Protein AF-A0A7K1AJP0-F1 (afdb_monomer_lite)

Radius of gyration: 15.64 Å; chains: 1; bounding box: 39×35×37 Å

Structure (mmCIF, N/CA/C/O backbone):
data_AF-A0A7K1AJP0-F1
#
_entry.id   AF-A0A7K1AJP0-F1
#
loop_
_atom_site.group_PDB
_atom_site.id
_atom_site.type_symbol
_atom_site.label_atom_id
_atom_site.label_alt_id
_atom_site.label_comp_id
_atom_site.label_asym_id
_atom_site.label_entity_id
_atom_site.label_seq_id
_atom_s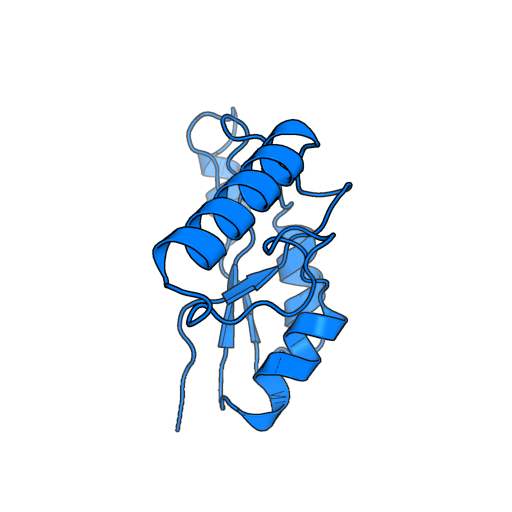ite.pdbx_PDB_ins_code
_atom_site.Cartn_x
_atom_site.Cartn_y
_atom_site.Cartn_z
_atom_site.occupancy
_atom_site.B_iso_or_equiv
_atom_site.auth_seq_id
_atom_site.auth_comp_id
_atom_site.auth_asym_id
_atom_site.auth_atom_id
_atom_site.pdbx_PDB_model_num
ATOM 1 N N . MET A 1 1 ? -9.744 -22.525 0.096 1.00 88.38 1 MET A N 1
ATOM 2 C CA . MET A 1 1 ? -9.924 -21.120 0.483 1.00 88.38 1 MET A CA 1
ATOM 3 C C . MET A 1 1 ? -8.548 -20.481 0.581 1.00 88.38 1 MET A C 1
ATOM 5 O O . MET A 1 1 ? -7.742 -20.979 1.360 1.00 88.38 1 MET A O 1
ATOM 9 N N . ILE A 1 2 ? -8.260 -19.472 -0.237 1.00 96.88 2 ILE A N 1
ATOM 10 C CA . ILE A 1 2 ? -7.015 -18.697 -0.270 1.00 96.88 2 ILE A CA 1
ATOM 11 C C . ILE A 1 2 ? -7.298 -17.319 0.328 1.00 96.88 2 ILE A C 1
ATOM 13 O O . ILE A 1 2 ? -8.236 -16.641 -0.091 1.00 96.88 2 ILE A O 1
ATOM 17 N N . VAL A 1 3 ? -6.480 -16.912 1.297 1.00 97.81 3 VAL A N 1
ATOM 18 C CA . VAL A 1 3 ? -6.524 -15.575 1.895 1.00 97.81 3 VAL A CA 1
ATOM 19 C C . VAL A 1 3 ? -5.195 -14.895 1.614 1.00 97.81 3 VAL A C 1
ATOM 21 O O . VAL A 1 3 ? -4.156 -15.375 2.066 1.00 97.81 3 VAL A O 1
ATOM 24 N N . ASP A 1 4 ? -5.237 -13.796 0.872 1.00 97.88 4 ASP A N 1
ATOM 25 C CA . ASP A 1 4 ? -4.093 -12.906 0.739 1.00 97.88 4 ASP A CA 1
ATOM 26 C C . ASP A 1 4 ? -4.050 -11.984 1.958 1.00 97.88 4 ASP A C 1
ATOM 28 O O . ASP A 1 4 ? -4.960 -11.190 2.199 1.00 97.88 4 ASP A O 1
ATOM 32 N N . VAL A 1 5 ? -3.008 -12.138 2.766 1.00 97.50 5 VAL A N 1
ATOM 33 C CA . VAL A 1 5 ? -2.860 -11.418 4.031 1.00 97.50 5 VAL A CA 1
ATOM 34 C C . VAL A 1 5 ? -2.099 -10.102 3.885 1.00 97.50 5 VAL A C 1
ATOM 36 O O . VAL A 1 5 ? -1.903 -9.427 4.895 1.00 97.50 5 VAL A O 1
ATOM 39 N N . HIS A 1 6 ? -1.634 -9.731 2.684 1.00 96.56 6 HIS A N 1
ATOM 40 C CA . HIS A 1 6 ? -0.827 -8.524 2.526 1.00 96.56 6 HIS A CA 1
ATOM 41 C C . HIS A 1 6 ? -0.834 -7.934 1.111 1.00 96.56 6 HIS A C 1
ATOM 43 O O . HIS A 1 6 ? -0.090 -8.366 0.232 1.00 96.56 6 HIS A O 1
ATOM 49 N N . SER A 1 7 ? -1.576 -6.843 0.940 1.00 96.94 7 SER A N 1
ATOM 50 C CA . SER A 1 7 ? -1.591 -6.038 -0.283 1.00 96.94 7 SER A CA 1
ATOM 51 C C . SER A 1 7 ? -1.675 -4.545 0.051 1.00 96.94 7 SER A C 1
ATOM 53 O O . SER A 1 7 ? -2.129 -4.181 1.133 1.00 96.94 7 SER A O 1
ATOM 55 N N . HIS A 1 8 ? -1.227 -3.670 -0.851 1.00 96.94 8 HIS A N 1
ATOM 56 C CA . HIS A 1 8 ? -1.226 -2.218 -0.628 1.00 96.94 8 HIS A CA 1
ATOM 57 C C . HIS A 1 8 ? -1.965 -1.486 -1.736 1.00 96.94 8 HIS A C 1
ATOM 59 O O . HIS A 1 8 ? -1.849 -1.847 -2.907 1.00 96.94 8 HIS A O 1
ATOM 65 N N . VAL A 1 9 ? -2.655 -0.412 -1.361 1.00 98.00 9 VAL A N 1
ATOM 66 C CA . VAL A 1 9 ? -3.227 0.571 -2.283 1.00 98.00 9 VAL A CA 1
ATOM 67 C C . VAL A 1 9 ? -2.636 1.940 -1.959 1.00 98.00 9 VAL A C 1
ATOM 69 O O . VAL A 1 9 ? -2.851 2.488 -0.880 1.00 98.00 9 VAL A O 1
ATOM 72 N N . MET A 1 10 ? -1.869 2.475 -2.905 1.00 97.56 10 MET A N 1
ATOM 73 C CA . MET A 1 10 ? -1.280 3.816 -2.889 1.00 97.56 10 MET A CA 1
ATOM 74 C C . MET A 1 10 ? -0.850 4.179 -4.311 1.00 97.56 10 MET A C 1
ATOM 76 O O . MET A 1 10 ? -0.489 3.291 -5.083 1.00 97.56 10 MET A O 1
ATOM 80 N N . TRP A 1 11 ? -0.886 5.463 -4.658 1.00 97.12 11 TRP A N 1
ATOM 81 C CA . TRP A 1 11 ? -0.526 5.940 -5.992 1.00 97.12 11 TRP A CA 1
ATOM 82 C C . TRP A 1 11 ? 0.095 7.332 -5.936 1.00 97.12 11 TRP A C 1
ATOM 84 O O . TRP A 1 11 ? -0.141 8.101 -4.996 1.00 97.12 11 TRP A O 1
ATOM 94 N N . TYR A 1 12 ? 0.902 7.637 -6.945 1.00 96.50 12 TYR A N 1
ATOM 95 C CA . TYR A 1 12 ? 1.469 8.966 -7.146 1.00 96.50 12 TYR A CA 1
ATOM 96 C C . TYR A 1 12 ? 0.484 9.833 -7.956 1.00 96.50 12 TYR A C 1
ATOM 98 O O . TYR A 1 12 ? -0.171 9.321 -8.865 1.00 96.50 12 TYR A O 1
ATOM 106 N N . PRO A 1 13 ? 0.357 11.144 -7.680 1.00 96.31 13 PRO A N 1
ATOM 107 C CA . PRO A 1 13 ? 1.067 11.924 -6.659 1.00 96.31 13 PRO A CA 1
ATOM 108 C C . PRO A 1 13 ? 0.355 12.000 -5.301 1.00 96.31 13 PRO A C 1
ATOM 110 O O . PRO A 1 13 ? 0.882 12.609 -4.374 1.00 96.31 13 PRO A O 1
ATOM 113 N N . ASP A 1 14 ? -0.838 11.422 -5.171 1.00 97.81 14 ASP A N 1
ATOM 114 C CA . ASP A 1 14 ? -1.718 11.716 -4.034 1.00 97.81 14 ASP A CA 1
ATOM 115 C C . ASP A 1 14 ? -1.221 11.118 -2.710 1.00 97.81 14 ASP A C 1
ATOM 117 O O . ASP A 1 14 ? -1.370 11.734 -1.656 1.00 97.81 14 ASP A O 1
ATOM 121 N N . HIS A 1 15 ? -0.627 9.923 -2.754 1.00 98.12 15 HIS A N 1
ATOM 122 C CA . HIS A 1 15 ? -0.213 9.177 -1.559 1.00 98.12 15 HIS A CA 1
ATOM 123 C C . HIS A 1 15 ? 1.292 8.974 -1.447 1.00 98.12 15 HIS A C 1
ATOM 125 O O . HIS A 1 15 ? 1.782 8.533 -0.407 1.00 98.12 15 HIS A O 1
ATOM 131 N N . VAL A 1 16 ? 2.019 9.255 -2.523 1.00 98.00 16 VAL A N 1
ATOM 132 C CA . VAL A 1 16 ? 3.445 8.984 -2.655 1.00 98.00 16 VAL A CA 1
ATOM 133 C C . VAL A 1 16 ? 4.137 10.273 -3.072 1.00 98.00 16 VAL A C 1
ATOM 135 O O . VAL A 1 16 ? 3.782 10.874 -4.082 1.00 98.00 16 VAL A O 1
ATOM 138 N N . ALA A 1 17 ? 5.130 10.699 -2.297 1.00 98.00 17 ALA A N 1
ATOM 139 C CA . ALA A 1 17 ? 5.945 11.864 -2.609 1.00 98.00 17 ALA A CA 1
ATOM 140 C C . ALA A 1 17 ? 6.868 11.604 -3.810 1.00 98.00 17 ALA A C 1
ATOM 142 O O . ALA A 1 17 ? 7.289 10.472 -4.058 1.00 98.00 17 ALA A O 1
ATOM 143 N N . GLU A 1 18 ? 7.233 12.676 -4.516 1.00 97.56 18 GLU A N 1
ATOM 144 C CA . GLU A 1 18 ? 8.112 12.625 -5.691 1.00 97.56 18 GLU A CA 1
ATOM 145 C C . GLU A 1 18 ? 9.454 11.943 -5.395 1.00 97.56 18 GLU A C 1
ATOM 147 O O . GLU A 1 18 ? 9.854 11.052 -6.142 1.00 97.56 18 GLU A O 1
ATOM 152 N N . ASP A 1 19 ? 10.096 12.275 -4.272 1.00 97.69 19 ASP A N 1
ATOM 153 C CA . ASP A 1 19 ? 11.377 11.670 -3.888 1.00 97.69 19 ASP A CA 1
ATOM 154 C C . ASP A 1 19 ? 11.251 10.152 -3.680 1.00 97.69 19 ASP A C 1
ATOM 156 O O . ASP A 1 19 ? 12.054 9.383 -4.208 1.00 97.69 19 ASP A O 1
ATOM 160 N N . PHE A 1 20 ? 10.196 9.689 -2.996 1.00 97.25 20 PHE A N 1
ATOM 161 C CA . PHE A 1 20 ? 9.958 8.254 -2.799 1.00 97.25 20 PHE A CA 1
ATOM 162 C C . PHE A 1 20 ? 9.688 7.540 -4.129 1.00 97.25 20 PHE A C 1
ATOM 164 O O . PHE A 1 20 ? 10.222 6.458 -4.378 1.00 97.25 20 PHE A O 1
ATOM 171 N N . ALA A 1 21 ? 8.878 8.142 -5.004 1.00 97.06 21 ALA A N 1
ATOM 172 C CA . ALA A 1 21 ? 8.597 7.618 -6.338 1.00 97.06 21 ALA A CA 1
ATOM 173 C C . ALA A 1 21 ? 9.880 7.498 -7.184 1.00 97.06 21 ALA A C 1
ATOM 175 O O . ALA A 1 21 ? 10.122 6.457 -7.806 1.00 97.06 21 ALA A O 1
ATOM 176 N N . ALA A 1 22 ? 10.730 8.527 -7.167 1.00 96.94 22 ALA A N 1
ATOM 177 C CA . ALA A 1 22 ? 12.000 8.551 -7.886 1.00 96.94 22 ALA A CA 1
ATOM 178 C C . ALA A 1 22 ? 12.985 7.498 -7.351 1.00 96.94 22 ALA A C 1
ATOM 180 O O . ALA A 1 22 ? 13.568 6.736 -8.129 1.00 96.94 22 ALA A O 1
ATOM 181 N N . GLU A 1 23 ? 13.133 7.390 -6.029 1.00 97.00 23 GLU A N 1
ATOM 182 C CA . GLU A 1 23 ? 13.986 6.383 -5.390 1.00 97.00 23 GLU A CA 1
ATOM 183 C C . GLU A 1 23 ? 13.486 4.957 -5.651 1.00 97.00 23 GLU A C 1
ATOM 185 O O . GLU A 1 23 ? 14.278 4.057 -5.953 1.00 97.00 23 GLU A O 1
ATOM 190 N N . ALA A 1 24 ? 12.171 4.736 -5.607 1.00 95.94 24 ALA A N 1
ATOM 191 C CA . ALA A 1 24 ? 11.568 3.448 -5.923 1.00 95.94 24 ALA A CA 1
ATOM 192 C C . ALA A 1 24 ? 11.814 3.034 -7.380 1.00 95.94 24 ALA A C 1
ATOM 194 O O . ALA A 1 24 ? 12.124 1.869 -7.654 1.00 95.94 24 ALA A O 1
ATOM 195 N N . LEU A 1 25 ? 11.713 3.979 -8.319 1.00 96.94 25 LEU A N 1
ATOM 196 C CA . LEU A 1 25 ? 12.051 3.753 -9.721 1.00 96.94 25 LEU A CA 1
ATOM 197 C C . LEU A 1 25 ? 13.535 3.392 -9.880 1.00 96.94 25 LEU A C 1
ATOM 199 O O . LEU A 1 25 ? 13.852 2.383 -10.515 1.00 96.94 25 LEU A O 1
ATOM 203 N N . ALA A 1 26 ? 14.438 4.155 -9.260 1.00 96.56 26 ALA A N 1
ATOM 204 C CA . ALA A 1 26 ? 15.874 3.886 -9.303 1.00 96.56 26 ALA A CA 1
ATOM 205 C C . ALA A 1 26 ? 16.215 2.497 -8.729 1.00 96.56 26 ALA A C 1
ATOM 207 O O . ALA A 1 26 ? 16.911 1.707 -9.369 1.00 96.56 26 ALA A O 1
ATOM 208 N N . SER A 1 27 ? 15.655 2.154 -7.566 1.00 95.62 27 SER A N 1
ATOM 209 C CA . SER A 1 27 ? 15.825 0.848 -6.916 1.00 95.62 27 SER A CA 1
ATOM 210 C C . SER A 1 27 ? 15.358 -0.309 -7.805 1.00 95.62 27 SER A C 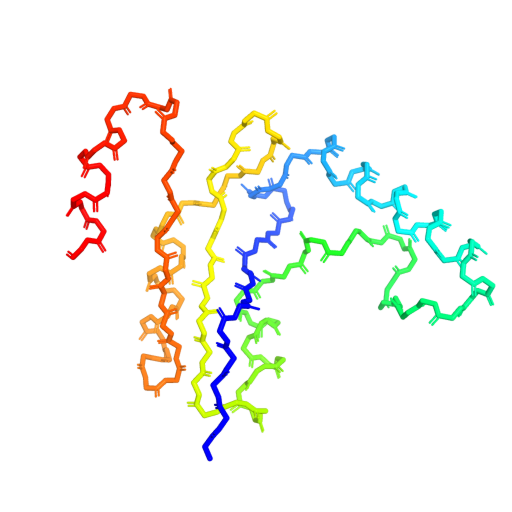1
ATOM 212 O O . SER A 1 27 ? 16.057 -1.313 -7.968 1.00 95.62 27 SER A O 1
ATOM 214 N N . LYS A 1 28 ? 14.201 -0.154 -8.458 1.00 95.06 28 LYS A N 1
ATOM 215 C CA . LYS A 1 28 ? 13.660 -1.136 -9.406 1.00 95.06 28 LYS A CA 1
ATOM 216 C C . LYS A 1 28 ? 14.604 -1.371 -10.591 1.00 95.06 28 LYS A C 1
ATOM 218 O O . LYS A 1 28 ? 14.818 -2.525 -10.966 1.00 95.06 28 LYS A O 1
ATOM 223 N N . LEU A 1 29 ? 15.180 -0.311 -11.161 1.00 95.19 29 LEU A N 1
ATOM 224 C CA . LEU A 1 29 ? 16.125 -0.410 -12.280 1.00 95.19 29 LEU A CA 1
ATOM 225 C C . LEU A 1 29 ? 17.422 -1.122 -11.866 1.00 95.19 29 LEU A C 1
ATOM 227 O O . LEU A 1 29 ? 17.860 -2.038 -12.562 1.00 95.19 29 LEU A O 1
ATOM 231 N N . VAL A 1 30 ? 17.967 -0.796 -10.689 1.00 96.12 30 VAL A N 1
ATOM 232 C CA . VAL A 1 30 ? 19.130 -1.500 -10.118 1.00 96.12 30 VAL A CA 1
ATOM 233 C C . VAL A 1 30 ? 18.823 -2.982 -9.901 1.00 96.12 30 VAL A C 1
ATOM 235 O O . VAL A 1 30 ? 19.616 -3.846 -10.275 1.00 96.12 30 VAL A O 1
ATOM 238 N N . LYS A 1 31 ? 17.651 -3.311 -9.342 1.00 95.19 31 LYS A N 1
ATOM 239 C CA . LYS A 1 31 ? 17.223 -4.704 -9.1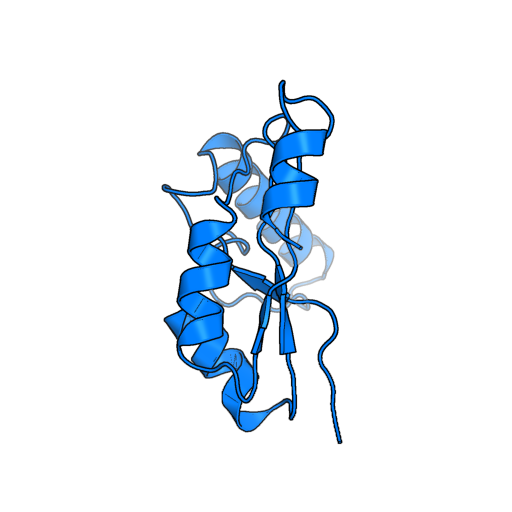49 1.00 95.19 31 LYS A CA 1
ATOM 240 C C . LYS A 1 31 ? 17.143 -5.459 -10.476 1.00 95.19 31 LYS A C 1
ATOM 242 O O . LYS A 1 31 ? 17.549 -6.621 -10.540 1.00 95.19 31 LYS A O 1
ATOM 247 N N . LEU A 1 32 ? 16.622 -4.827 -11.527 1.00 94.31 32 LEU A N 1
ATOM 248 C CA . LEU A 1 32 ? 16.527 -5.440 -12.849 1.00 94.31 32 LEU A CA 1
ATOM 249 C C . LEU A 1 32 ? 17.917 -5.785 -13.397 1.00 94.31 32 LEU A C 1
ATOM 251 O O . LEU A 1 32 ? 18.141 -6.935 -13.783 1.00 94.31 32 LEU A O 1
ATOM 255 N N . GLU A 1 33 ? 18.852 -4.836 -13.346 1.00 95.12 33 GLU A N 1
ATOM 256 C CA . GLU A 1 33 ? 20.245 -5.031 -13.757 1.00 95.12 33 GLU A CA 1
ATOM 257 C C . GLU A 1 33 ? 20.917 -6.159 -12.958 1.00 95.12 33 GLU A C 1
ATOM 259 O O . GLU A 1 33 ? 21.384 -7.143 -13.534 1.00 95.12 33 GLU A O 1
ATOM 264 N N . GLN A 1 34 ? 20.887 -6.078 -11.624 1.00 96.69 34 GLN A N 1
ATOM 265 C CA . GLN A 1 34 ? 21.544 -7.046 -10.738 1.00 96.69 34 GLN A CA 1
ATOM 266 C C . GLN A 1 34 ? 20.946 -8.453 -10.828 1.00 96.69 34 GLN A C 1
ATOM 268 O O . GLN A 1 34 ? 21.635 -9.446 -10.600 1.00 96.69 34 GLN A O 1
ATOM 273 N N . SER A 1 35 ? 19.665 -8.561 -11.184 1.00 95.69 35 SER A N 1
ATOM 274 C CA . SER A 1 35 ? 19.010 -9.853 -11.402 1.00 95.69 35 SER A CA 1
ATOM 275 C C . SER A 1 35 ? 19.379 -10.515 -12.737 1.00 95.69 35 SER A C 1
ATOM 277 O O . SER A 1 35 ? 18.934 -11.637 -12.995 1.00 95.69 35 SER A O 1
ATOM 279 N N . GLY A 1 36 ? 20.142 -9.839 -13.605 1.00 93.69 36 GLY A N 1
ATOM 280 C CA . GLY A 1 36 ? 20.379 -10.277 -14.980 1.00 93.69 36 GLY A CA 1
ATOM 281 C C . GLY A 1 36 ? 19.089 -10.313 -15.803 1.00 93.69 36 GLY A C 1
ATOM 282 O O . GLY A 1 36 ? 18.891 -11.238 -16.587 1.00 93.69 36 GLY A O 1
ATOM 283 N N . GLY A 1 37 ? 18.173 -9.367 -15.556 1.00 88.00 37 GLY A N 1
ATOM 284 C CA . GLY A 1 37 ? 16.877 -9.279 -16.235 1.00 88.00 37 GLY A CA 1
ATOM 285 C C . GLY A 1 37 ? 15.810 -10.270 -15.751 1.00 88.00 37 GLY A C 1
ATOM 286 O O . GLY A 1 37 ? 14.775 -10.406 -16.394 1.00 88.00 37 GLY A O 1
ATOM 287 N N . LYS A 1 38 ? 16.035 -10.980 -14.638 1.00 90.88 38 LYS A N 1
ATOM 288 C CA . LYS A 1 38 ? 15.073 -11.963 -14.098 1.00 90.88 38 LYS A CA 1
ATOM 289 C C . LYS A 1 38 ? 13.969 -11.342 -13.242 1.00 90.88 38 LYS A C 1
ATOM 291 O O . LYS A 1 38 ? 12.966 -12.001 -12.981 1.00 90.88 38 LYS A O 1
ATOM 296 N N . ALA A 1 39 ? 14.159 -10.120 -12.749 1.00 91.44 39 ALA A N 1
ATOM 297 C CA . ALA A 1 39 ? 13.128 -9.424 -11.992 1.00 91.44 39 ALA A CA 1
ATOM 298 C C . ALA A 1 39 ? 11.951 -9.056 -12.910 1.00 91.44 39 ALA A C 1
ATOM 300 O O . ALA A 1 39 ? 12.145 -8.451 -13.960 1.00 91.44 39 ALA A O 1
ATOM 301 N N . HIS A 1 40 ? 10.729 -9.397 -12.496 1.00 87.81 40 HIS A N 1
ATOM 302 C CA . HIS A 1 40 ? 9.525 -8.984 -13.211 1.00 87.81 40 HIS A CA 1
ATOM 303 C C . HIS A 1 40 ? 9.260 -7.489 -13.004 1.00 87.81 40 HIS A C 1
ATOM 305 O O . HIS A 1 40 ? 9.317 -6.992 -11.876 1.00 87.81 40 HIS A O 1
ATOM 311 N N . VAL A 1 41 ? 8.924 -6.793 -14.087 1.00 87.69 41 VAL A N 1
ATOM 312 C CA . VAL A 1 41 ? 8.570 -5.377 -14.082 1.00 87.69 41 VAL A CA 1
ATOM 313 C C . VAL A 1 41 ? 7.498 -5.113 -15.137 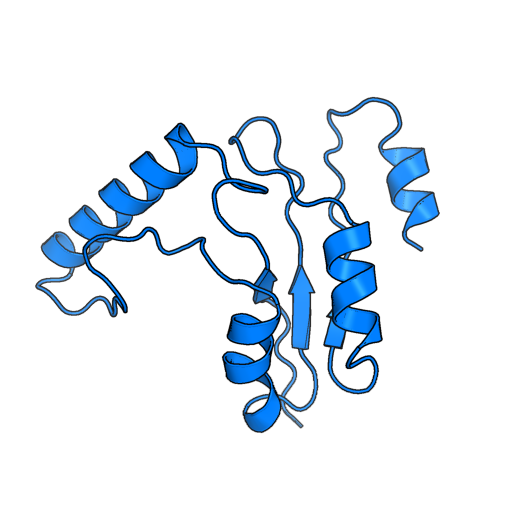1.00 87.69 41 VAL A C 1
ATOM 315 O O . VAL A 1 41 ? 7.641 -5.530 -16.281 1.00 87.69 41 VAL A O 1
ATOM 318 N N . ALA A 1 42 ? 6.422 -4.427 -14.751 1.00 86.00 42 ALA A N 1
ATOM 319 C CA . ALA A 1 42 ? 5.332 -4.093 -15.669 1.00 86.00 42 ALA A CA 1
ATOM 320 C C . ALA A 1 42 ? 5.670 -2.899 -16.584 1.00 86.00 42 ALA A C 1
ATOM 322 O O . ALA A 1 42 ? 5.229 -2.850 -17.727 1.00 86.00 42 ALA A O 1
ATOM 323 N N . SER A 1 43 ? 6.468 -1.946 -16.093 1.00 90.00 43 SER A N 1
ATOM 324 C CA . SER A 1 43 ? 6.904 -0.756 -16.831 1.00 90.00 43 SER A CA 1
ATOM 325 C C . SER A 1 43 ? 8.315 -0.360 -16.414 1.00 90.00 43 SER A C 1
ATOM 327 O O . SER A 1 43 ? 8.633 -0.378 -15.223 1.00 90.00 43 SER A O 1
ATOM 329 N N . LEU A 1 44 ? 9.166 0.023 -17.368 1.00 91.62 44 LEU A N 1
ATOM 330 C CA . LEU A 1 44 ? 10.495 0.557 -17.059 1.00 91.62 44 LEU A CA 1
ATOM 331 C C . LEU A 1 44 ? 10.432 2.008 -16.577 1.00 91.62 44 LEU A C 1
ATOM 333 O O . LEU A 1 44 ? 11.232 2.361 -15.715 1.00 91.62 44 LEU A O 1
ATOM 337 N N . ASP A 1 45 ? 9.430 2.774 -17.005 1.00 93.00 45 ASP A N 1
ATOM 338 C CA . ASP A 1 45 ? 9.334 4.217 -16.758 1.00 93.00 45 ASP A CA 1
ATOM 339 C C . ASP A 1 45 ? 8.610 4.578 -15.447 1.00 93.00 45 ASP A C 1
ATOM 341 O O . ASP A 1 45 ? 8.791 5.674 -14.931 1.00 93.00 45 ASP A O 1
ATOM 345 N N . LEU A 1 46 ? 7.813 3.663 -14.876 1.00 91.44 46 LEU A N 1
ATOM 346 C CA . LEU A 1 46 ? 6.993 3.918 -13.676 1.00 91.44 46 LEU A CA 1
ATOM 347 C C . LEU A 1 46 ? 7.498 3.157 -12.447 1.00 91.44 46 LEU A C 1
ATOM 349 O O . LEU A 1 46 ? 7.934 2.012 -12.568 1.00 91.44 46 LEU A O 1
ATOM 353 N N . HIS A 1 47 ? 7.440 3.740 -11.250 1.00 93.19 47 HIS A N 1
ATOM 354 C CA . HIS A 1 47 ? 7.770 3.012 -10.016 1.00 93.19 47 HIS A CA 1
ATOM 355 C C . HIS A 1 47 ? 6.756 1.896 -9.714 1.00 93.19 47 HIS A C 1
ATOM 357 O O . HIS A 1 47 ? 5.665 1.851 -10.269 1.00 93.19 47 HIS A O 1
ATOM 363 N N . SER A 1 48 ? 7.115 0.974 -8.814 1.00 90.06 48 SER A N 1
ATOM 364 C CA . SER A 1 48 ? 6.249 -0.169 -8.472 1.00 90.06 48 SER A CA 1
ATOM 365 C C . SER A 1 48 ? 5.139 0.159 -7.466 1.00 90.06 48 SER A C 1
ATOM 367 O O . SER A 1 48 ? 4.250 -0.657 -7.256 1.00 90.06 48 SER A O 1
ATOM 369 N N . TYR A 1 49 ? 5.205 1.318 -6.811 1.00 92.06 49 TYR A N 1
ATOM 370 C CA . TYR A 1 49 ? 4.255 1.746 -5.774 1.00 92.06 49 TYR A CA 1
ATOM 371 C C . TYR A 1 49 ? 3.118 2.608 -6.338 1.00 92.06 49 TYR A C 1
ATOM 373 O O . TYR A 1 49 ? 2.902 3.720 -5.869 1.00 92.06 49 TYR A O 1
ATOM 381 N N . ASP A 1 50 ? 2.468 2.120 -7.393 1.00 93.44 50 ASP A N 1
ATOM 382 C CA . ASP A 1 50 ? 1.435 2.858 -8.125 1.00 93.44 50 ASP A CA 1
ATOM 383 C C . ASP A 1 50 ? 0.253 1.932 -8.439 1.00 93.44 50 ASP A C 1
ATOM 385 O O . ASP A 1 50 ? 0.160 1.338 -9.511 1.00 93.44 50 ASP A O 1
ATOM 389 N N . SER A 1 51 ? -0.589 1.712 -7.430 1.00 95.50 51 SER A N 1
ATOM 390 C CA . SER A 1 51 ? -1.750 0.828 -7.505 1.00 95.50 51 SER A CA 1
ATOM 391 C C . SER A 1 51 ? -2.999 1.578 -7.071 1.00 95.50 51 SER A C 1
ATOM 393 O O . SER A 1 51 ? -3.210 1.831 -5.881 1.00 95.50 51 SER A O 1
ATOM 395 N N . THR A 1 52 ? -3.864 1.875 -8.036 1.00 96.62 52 THR A N 1
ATOM 396 C CA . THR A 1 52 ? -5.208 2.393 -7.769 1.00 96.62 52 THR A CA 1
ATOM 397 C C . THR A 1 52 ? -6.125 1.283 -7.228 1.00 96.62 52 THR A C 1
ATOM 399 O O . THR A 1 52 ? -5.824 0.093 -7.387 1.00 96.62 52 THR A O 1
ATOM 402 N N . PRO A 1 53 ? -7.271 1.630 -6.612 1.00 98.12 53 PRO A N 1
ATOM 403 C CA . PRO A 1 53 ? -8.268 0.650 -6.181 1.00 98.12 53 PRO A CA 1
ATOM 404 C C . PRO A 1 53 ? -8.751 -0.275 -7.308 1.00 98.12 53 PRO A C 1
ATOM 406 O O . PRO A 1 53 ? -8.885 -1.477 -7.101 1.00 98.12 53 PRO A O 1
ATOM 409 N N . GLU A 1 54 ? -8.959 0.263 -8.514 1.00 97.81 54 GLU A N 1
ATOM 410 C CA . GLU A 1 54 ? -9.399 -0.507 -9.685 1.00 97.81 54 GLU A CA 1
ATOM 411 C C . GLU A 1 54 ? -8.345 -1.539 -10.108 1.00 97.81 54 GLU A C 1
ATOM 413 O O . GLU A 1 54 ? -8.651 -2.724 -10.243 1.00 97.81 54 GLU A O 1
ATOM 418 N N . GLN A 1 55 ? -7.083 -1.114 -10.230 1.00 96.56 55 GLN A N 1
ATOM 419 C CA . GLN A 1 55 ? -5.971 -2.003 -10.579 1.00 96.56 55 GLN A CA 1
ATOM 420 C C . GLN A 1 55 ? -5.774 -3.100 -9.529 1.00 96.56 55 GLN A C 1
ATOM 422 O O . GLN A 1 55 ? -5.567 -4.266 -9.869 1.00 96.56 55 GLN A O 1
ATOM 427 N N . HIS A 1 56 ? -5.868 -2.738 -8.248 1.00 97.62 56 HIS A N 1
ATOM 428 C CA . HIS A 1 56 ? -5.793 -3.698 -7.158 1.00 97.62 56 HIS A CA 1
ATOM 429 C C . HIS A 1 56 ? -6.941 -4.712 -7.226 1.00 97.62 56 HIS A C 1
ATOM 431 O O . HIS A 1 56 ? -6.724 -5.911 -7.037 1.00 97.62 56 HIS A O 1
ATOM 437 N N . TRP A 1 57 ? -8.174 -4.258 -7.461 1.00 98.19 57 TRP A N 1
ATOM 438 C CA . TRP A 1 57 ? -9.336 -5.137 -7.563 1.00 98.19 57 TRP A CA 1
ATOM 439 C C . TRP A 1 57 ? -9.172 -6.150 -8.694 1.00 98.19 57 TRP A C 1
ATOM 441 O O . TRP A 1 57 ? -9.314 -7.353 -8.469 1.00 98.19 57 TRP A O 1
ATOM 451 N N . ASP A 1 58 ? -8.783 -5.685 -9.880 1.00 97.44 58 ASP A N 1
ATOM 452 C CA . ASP A 1 58 ? -8.517 -6.548 -11.030 1.00 97.44 58 ASP A CA 1
ATOM 453 C C . ASP A 1 58 ? -7.428 -7.586 -10.750 1.00 97.44 58 ASP A C 1
ATOM 455 O O . ASP A 1 58 ? -7.543 -8.729 -11.194 1.00 97.44 58 ASP A O 1
ATOM 459 N N . ALA A 1 59 ? -6.409 -7.221 -9.969 1.00 94.69 59 ALA A N 1
ATOM 460 C CA . ALA A 1 59 ? -5.326 -8.123 -9.604 1.00 94.69 59 ALA A CA 1
ATOM 461 C C . ALA A 1 59 ? -5.738 -9.222 -8.607 1.00 94.69 59 ALA A C 1
ATOM 463 O O . ALA A 1 59 ? -5.110 -10.278 -8.602 1.00 94.69 59 ALA A O 1
ATOM 464 N N . CYS A 1 60 ? -6.757 -9.014 -7.763 1.00 96.00 60 CYS A N 1
ATOM 465 C CA . CYS A 1 60 ? -7.070 -9.945 -6.667 1.00 96.00 60 CYS A CA 1
ATOM 466 C C . CYS A 1 60 ? -8.428 -10.658 -6.772 1.00 96.00 60 CYS A C 1
ATOM 468 O O . CYS A 1 60 ? -8.556 -11.767 -6.243 1.00 96.00 60 CYS A O 1
ATOM 470 N N . LYS A 1 61 ? -9.425 -10.082 -7.464 1.00 96.81 61 LYS A N 1
ATOM 471 C CA . LYS A 1 61 ? -10.837 -10.525 -7.424 1.00 96.81 61 LYS A CA 1
ATOM 472 C C . LYS A 1 61 ? -11.066 -12.002 -7.760 1.00 96.81 61 LYS A C 1
ATOM 474 O O . LYS A 1 61 ? -11.939 -12.630 -7.150 1.00 96.81 61 LYS A O 1
ATOM 479 N N . ASP A 1 62 ? -10.257 -12.541 -8.673 1.00 96.94 62 ASP A N 1
ATOM 480 C CA . ASP A 1 62 ? -10.339 -13.916 -9.183 1.00 96.94 62 ASP A CA 1
ATOM 481 C C . ASP A 1 62 ? -9.242 -14.843 -8.620 1.00 96.94 62 ASP A C 1
ATOM 483 O O . ASP A 1 62 ? -9.235 -16.038 -8.913 1.00 96.94 62 ASP A O 1
ATOM 487 N N . ILE A 1 63 ? -8.310 -14.313 -7.816 1.00 95.56 63 ILE A N 1
ATOM 488 C CA . ILE A 1 63 ? -7.157 -15.063 -7.285 1.00 95.56 63 ILE A CA 1
ATOM 489 C C . ILE A 1 63 ? -7.386 -15.497 -5.835 1.00 95.56 63 ILE A C 1
ATOM 491 O O . ILE A 1 63 ? -7.065 -16.631 -5.471 1.00 95.56 63 ILE A O 1
ATOM 495 N N . ALA A 1 64 ? -7.934 -14.607 -5.004 1.00 97.06 64 ALA A N 1
ATOM 496 C CA . ALA A 1 64 ? -8.124 -14.847 -3.578 1.00 97.06 64 ALA A CA 1
ATOM 497 C C . ALA A 1 64 ? -9.611 -14.832 -3.185 1.00 97.06 64 ALA A C 1
ATOM 499 O O . ALA A 1 64 ? -10.428 -14.074 -3.715 1.00 97.06 64 ALA A O 1
ATOM 500 N N . ASP A 1 65 ? -9.971 -15.667 -2.207 1.00 97.88 65 ASP A N 1
ATOM 501 C CA . ASP A 1 65 ? -11.312 -15.651 -1.612 1.00 97.88 65 ASP A CA 1
ATOM 502 C C . ASP A 1 65 ? -11.490 -14.436 -0.692 1.00 97.88 65 ASP A C 1
ATOM 504 O O . ASP A 1 65 ? -12.600 -13.914 -0.555 1.00 97.88 65 ASP A O 1
ATOM 508 N N . ARG A 1 66 ? -10.395 -13.997 -0.058 1.00 98.06 66 ARG A N 1
ATOM 509 C CA . ARG A 1 66 ? -10.294 -12.769 0.736 1.00 98.06 66 ARG A CA 1
ATOM 510 C C . ARG A 1 66 ? -8.928 -12.116 0.546 1.00 98.06 66 ARG A C 1
ATOM 512 O O . ARG A 1 66 ? -7.929 -12.831 0.488 1.00 98.06 66 ARG A O 1
ATOM 519 N N . THR A 1 67 ? -8.887 -10.788 0.557 1.00 98.56 67 THR A N 1
ATOM 520 C CA . THR A 1 67 ? -7.642 -10.010 0.486 1.00 98.56 67 THR A CA 1
ATOM 521 C C . THR A 1 67 ? -7.631 -8.915 1.545 1.00 98.56 67 THR A C 1
ATOM 523 O O . THR A 1 67 ? -8.586 -8.145 1.661 1.00 98.56 67 THR A O 1
ATOM 526 N N . ILE A 1 68 ? -6.550 -8.847 2.320 1.00 98.50 68 ILE A N 1
ATOM 527 C CA . ILE A 1 68 ? -6.298 -7.756 3.261 1.00 98.50 68 ILE A CA 1
ATOM 528 C C . ILE A 1 68 ? -5.641 -6.600 2.517 1.00 98.50 68 ILE A C 1
ATOM 530 O O . ILE A 1 68 ? -4.566 -6.778 1.943 1.00 98.50 68 ILE A O 1
ATOM 534 N N . VAL A 1 69 ? -6.268 -5.426 2.575 1.00 98.50 69 VAL A N 1
ATOM 535 C CA . VAL A 1 69 ? -5.831 -4.204 1.898 1.00 98.50 69 VAL A CA 1
ATOM 536 C C . VAL A 1 69 ? -5.312 -3.207 2.923 1.00 98.50 69 VAL A C 1
ATOM 538 O O . VAL A 1 69 ? -6.032 -2.805 3.839 1.00 98.50 69 VAL A O 1
ATOM 541 N N . PHE A 1 70 ? -4.066 -2.791 2.737 1.00 97.56 70 PHE A N 1
ATOM 542 C CA . PHE A 1 70 ? -3.402 -1.788 3.551 1.00 97.56 70 PHE A CA 1
ATOM 543 C C . PHE A 1 70 ? -3.295 -0.459 2.803 1.00 97.56 70 PHE A C 1
ATOM 545 O O . PHE A 1 70 ? -3.023 -0.411 1.601 1.00 97.56 70 PHE A O 1
ATOM 552 N N . GLY A 1 71 ? -3.457 0.623 3.557 1.00 94.19 71 GLY A N 1
ATOM 553 C CA . GLY A 1 71 ? -2.790 1.884 3.259 1.00 94.19 71 GLY A CA 1
ATOM 554 C C . GLY A 1 71 ? -1.443 1.936 3.982 1.00 94.19 71 GLY A 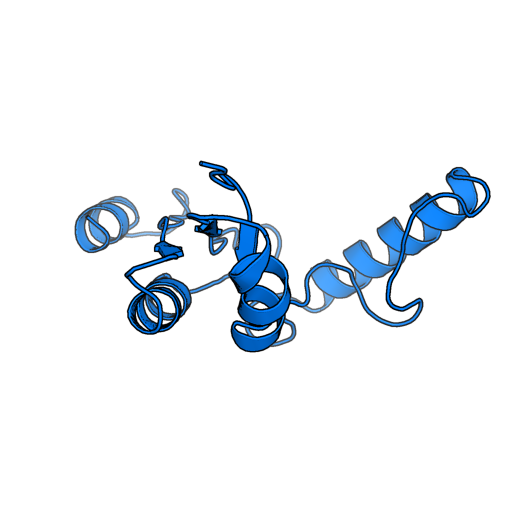C 1
ATOM 555 O O . GLY A 1 71 ? -1.075 1.014 4.714 1.00 94.19 71 GLY A O 1
ATOM 556 N N . LEU A 1 72 ? -0.717 3.039 3.828 1.00 96.50 72 LEU A N 1
ATOM 557 C CA . LEU A 1 72 ? 0.499 3.289 4.591 1.00 96.50 72 LEU A CA 1
ATOM 558 C C . LEU A 1 72 ? 0.559 4.748 5.043 1.00 96.50 72 LEU A C 1
ATOM 560 O O . LEU A 1 72 ? 0.666 5.663 4.229 1.00 96.50 72 LEU A O 1
ATOM 564 N N . GLN A 1 73 ? 0.520 4.961 6.354 1.00 97.56 73 GLN A N 1
ATOM 565 C CA . GLN A 1 73 ? 0.843 6.236 6.980 1.00 97.56 73 GLN A CA 1
ATOM 566 C C . GLN A 1 73 ? 2.300 6.187 7.448 1.00 97.56 73 GLN A C 1
ATOM 568 O O . GLN A 1 73 ? 2.612 5.698 8.530 1.00 97.56 73 GLN A O 1
ATOM 573 N N . ALA A 1 74 ? 3.212 6.658 6.598 1.00 96.69 74 ALA A N 1
ATOM 574 C CA . ALA A 1 74 ? 4.649 6.693 6.857 1.00 96.69 74 ALA A CA 1
ATOM 575 C C . ALA A 1 74 ? 5.219 8.039 6.394 1.00 96.69 74 ALA A C 1
ATOM 577 O O . ALA A 1 74 ? 5.999 8.138 5.443 1.00 96.69 74 ALA A O 1
ATOM 578 N N . LYS A 1 75 ? 4.809 9.113 7.077 1.00 95.75 75 LYS A N 1
ATOM 579 C CA . LYS A 1 75 ? 5.087 10.488 6.642 1.00 95.75 75 LYS A CA 1
ATOM 580 C C . LYS A 1 75 ? 6.581 10.774 6.485 1.00 95.75 75 LYS A C 1
ATOM 582 O O . LYS A 1 75 ? 6.978 11.464 5.552 1.00 95.75 75 LYS A O 1
ATOM 587 N N . ALA A 1 76 ? 7.408 10.209 7.366 1.00 96.12 76 ALA A N 1
ATOM 588 C CA . ALA A 1 76 ? 8.861 10.370 7.336 1.00 96.12 76 ALA A CA 1
ATOM 589 C C . ALA A 1 76 ? 9.524 9.801 6.067 1.00 96.12 76 ALA A C 1
ATOM 591 O O . ALA A 1 76 ? 10.619 10.233 5.722 1.00 96.12 76 ALA A O 1
ATOM 592 N N . THR A 1 77 ? 8.876 8.858 5.376 1.00 95.50 77 THR A N 1
ATOM 593 C CA . THR A 1 77 ? 9.363 8.283 4.112 1.00 95.50 77 THR A CA 1
ATOM 594 C C . THR A 1 77 ? 8.615 8.830 2.898 1.00 95.50 77 THR A C 1
ATOM 596 O O . THR A 1 77 ? 8.788 8.317 1.802 1.00 95.50 77 THR A O 1
ATOM 599 N N . GLY A 1 78 ? 7.753 9.837 3.070 1.00 97.19 78 GLY A N 1
ATOM 600 C CA . GLY A 1 78 ? 6.991 10.426 1.970 1.00 97.19 78 GLY A CA 1
ATOM 601 C C . GLY A 1 78 ? 5.805 9.587 1.488 1.00 97.19 78 GLY A C 1
ATOM 602 O O . GLY A 1 78 ? 5.367 9.784 0.360 1.00 97.19 78 GLY A O 1
ATOM 603 N N . VAL A 1 79 ? 5.273 8.673 2.310 1.00 98.06 79 VAL A N 1
ATOM 604 C CA . VAL A 1 79 ? 4.045 7.928 1.985 1.00 98.06 79 VAL A CA 1
ATOM 605 C C . VAL A 1 79 ? 2.943 8.287 2.972 1.00 98.06 79 VAL A C 1
ATOM 607 O O . VAL A 1 79 ? 3.141 8.239 4.188 1.00 98.06 79 VAL A O 1
ATOM 610 N N . TRP A 1 80 ? 1.776 8.658 2.455 1.00 98.06 80 TRP A N 1
ATOM 611 C CA . TRP A 1 80 ? 0.621 8.992 3.273 1.00 98.06 80 TRP A CA 1
ATOM 612 C C . TRP A 1 80 ? -0.683 8.596 2.587 1.00 98.06 80 TRP A C 1
ATOM 614 O O . TRP A 1 80 ? -1.175 9.301 1.712 1.00 98.06 80 TRP A O 1
ATOM 624 N N . VAL A 1 81 ? -1.263 7.478 3.017 1.00 98.19 81 VAL A N 1
ATOM 625 C CA . VAL A 1 81 ? -2.600 7.040 2.601 1.00 98.19 81 VAL A CA 1
ATOM 626 C C . VAL A 1 81 ? -3.585 7.300 3.747 1.00 98.19 81 VAL A C 1
ATOM 628 O O . VAL A 1 81 ? -3.445 6.676 4.803 1.00 98.19 81 VAL A O 1
ATOM 631 N N . PRO A 1 82 ? -4.580 8.191 3.582 1.00 97.31 82 PRO A N 1
ATOM 632 C CA . PRO A 1 82 ? -5.662 8.342 4.555 1.00 97.31 82 PRO A CA 1
ATOM 633 C C . PRO A 1 82 ? -6.437 7.029 4.738 1.00 97.31 82 PRO A C 1
ATOM 635 O O . PRO A 1 82 ? -6.706 6.325 3.760 1.00 97.31 82 PRO A O 1
ATOM 638 N N . ASN A 1 83 ? -6.826 6.697 5.971 1.00 98.06 83 ASN A N 1
ATOM 639 C CA . ASN A 1 83 ? -7.543 5.446 6.252 1.00 98.06 83 ASN A CA 1
ATOM 640 C C . ASN A 1 83 ? -8.901 5.391 5.530 1.00 98.06 83 ASN A C 1
ATOM 642 O O . ASN A 1 83 ? -9.344 4.319 5.115 1.00 98.06 83 ASN A O 1
ATOM 646 N N . GLU A 1 84 ? -9.520 6.544 5.273 1.00 97.69 84 GLU A N 1
ATOM 647 C CA . GLU A 1 84 ? -10.779 6.686 4.542 1.00 97.69 84 GLU A CA 1
ATOM 648 C C . GLU A 1 84 ? -10.680 6.219 3.089 1.00 97.69 84 GLU A C 1
ATOM 650 O O . GLU A 1 84 ? -11.673 5.733 2.543 1.00 97.69 84 GLU A O 1
ATOM 655 N N . VAL A 1 85 ? -9.504 6.324 2.460 1.00 98.12 85 VAL A N 1
ATOM 656 C CA . VAL A 1 85 ? -9.279 5.805 1.101 1.00 98.12 85 VAL A CA 1
ATOM 657 C C . VAL A 1 85 ? -9.462 4.292 1.098 1.00 98.12 85 VAL A C 1
ATOM 659 O O . VAL A 1 85 ? -10.189 3.749 0.264 1.00 98.12 85 VAL A O 1
ATOM 662 N N . ILE A 1 86 ? -8.859 3.614 2.077 1.00 98.31 86 ILE A N 1
ATOM 663 C CA . ILE A 1 86 ? -8.963 2.163 2.228 1.00 98.31 86 ILE A CA 1
ATOM 664 C C . ILE A 1 86 ? -10.376 1.777 2.647 1.00 98.31 86 ILE A C 1
ATOM 666 O O . ILE A 1 86 ? -10.969 0.913 2.008 1.00 98.31 86 ILE A O 1
ATOM 670 N N . ALA A 1 87 ? -10.952 2.446 3.650 1.00 98.19 87 ALA A N 1
ATOM 671 C CA . ALA A 1 87 ? -12.309 2.177 4.120 1.00 98.19 87 ALA A CA 1
ATOM 672 C C . ALA A 1 87 ? -13.348 2.310 2.990 1.00 98.19 87 ALA A C 1
ATOM 674 O O . ALA A 1 87 ? -14.185 1.425 2.802 1.00 98.19 87 ALA A O 1
ATOM 675 N N . THR A 1 88 ? -13.254 3.375 2.188 1.00 98.25 88 THR A N 1
ATOM 676 C CA . THR A 1 88 ? -14.140 3.612 1.037 1.00 98.25 88 THR A CA 1
ATOM 677 C C . THR A 1 88 ? -13.972 2.545 -0.034 1.00 98.25 88 THR A C 1
ATOM 679 O O . THR A 1 88 ? -14.958 2.103 -0.622 1.00 98.25 88 THR A O 1
ATOM 682 N N . TYR A 1 89 ? -12.737 2.122 -0.307 1.00 98.38 89 TYR A N 1
ATOM 683 C CA . TYR A 1 89 ? -12.476 1.077 -1.287 1.00 98.38 89 TYR A CA 1
ATOM 68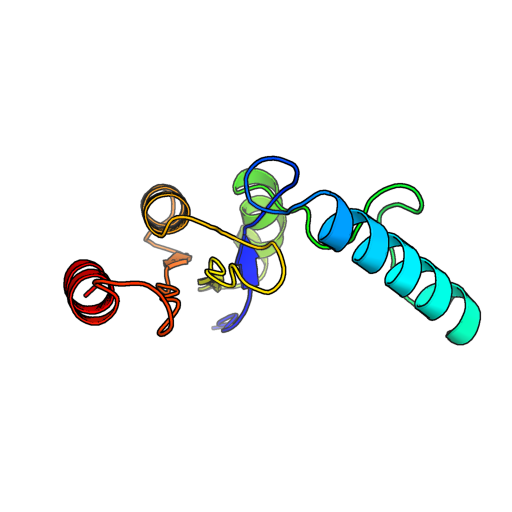4 C C . TYR A 1 89 ? -13.009 -0.283 -0.823 1.00 98.38 89 TYR A C 1
ATOM 686 O O . TYR A 1 89 ? -13.790 -0.912 -1.536 1.00 98.38 89 TYR A O 1
ATOM 694 N N . VAL A 1 90 ? -12.664 -0.729 0.388 1.00 98.31 90 VAL A N 1
ATOM 695 C CA . VAL A 1 90 ? -13.085 -2.055 0.868 1.00 98.31 90 VAL A CA 1
ATOM 696 C C . VAL A 1 90 ? -14.596 -2.153 1.061 1.00 98.31 90 VAL A C 1
ATOM 698 O O . VAL A 1 90 ? -15.155 -3.231 0.880 1.00 98.31 90 VAL A O 1
ATOM 701 N N . ALA A 1 91 ? -15.290 -1.041 1.330 1.00 98.31 91 ALA A N 1
ATOM 702 C CA . ALA A 1 91 ? -16.751 -1.009 1.378 1.00 98.31 91 ALA A CA 1
ATOM 703 C C . ALA A 1 91 ? -17.412 -1.411 0.043 1.00 98.31 91 ALA A C 1
ATOM 705 O O . ALA A 1 91 ? -18.501 -1.988 0.056 1.00 98.31 91 ALA A O 1
ATOM 706 N N . GLN A 1 92 ? -16.756 -1.164 -1.097 1.00 98.38 92 GLN A N 1
ATOM 707 C CA . GLN A 1 92 ? -17.273 -1.510 -2.431 1.00 98.38 92 GLN A CA 1
ATOM 708 C C . GLN A 1 92 ? -17.280 -3.025 -2.687 1.00 98.38 92 GLN A C 1
ATOM 710 O O . GLN A 1 92 ? -18.096 -3.513 -3.468 1.00 98.38 92 GLN A O 1
ATOM 715 N N . HIS A 1 93 ? -16.406 -3.768 -2.003 1.00 98.06 93 HIS A N 1
ATOM 716 C CA . HIS A 1 93 ? -16.233 -5.216 -2.147 1.00 98.06 93 HIS A CA 1
ATOM 717 C C . HIS A 1 93 ? -16.072 -5.885 -0.775 1.00 98.06 93 HIS A C 1
ATOM 719 O O . HIS A 1 93 ? -15.169 -6.694 -0.564 1.00 98.06 93 HIS A O 1
ATOM 725 N N . SER A 1 94 ? -16.921 -5.519 0.190 1.00 97.31 94 SER A N 1
ATOM 726 C CA . SER A 1 94 ? -16.797 -5.948 1.597 1.00 97.31 94 SER A CA 1
ATOM 727 C C . SER A 1 94 ? -16.974 -7.456 1.810 1.00 97.31 94 SER A C 1
ATOM 729 O O . SER A 1 94 ? -16.587 -8.003 2.843 1.00 97.31 94 SER A O 1
ATOM 731 N N . ASP A 1 95 ? -17.515 -8.161 0.816 1.00 96.88 95 ASP A N 1
ATOM 732 C CA . ASP A 1 95 ? -17.569 -9.616 0.777 1.00 96.88 95 ASP A CA 1
ATOM 733 C C . ASP A 1 95 ? -16.217 -10.258 0.442 1.00 96.88 95 ASP A C 1
ATOM 735 O O . ASP A 1 95 ? -16.076 -11.457 0.648 1.00 96.88 95 ASP A O 1
ATOM 739 N N . LYS A 1 96 ? -15.229 -9.504 -0.054 1.00 97.94 96 LYS A N 1
ATOM 740 C CA . LYS A 1 96 ? -13.916 -10.008 -0.495 1.00 97.94 96 LYS A CA 1
ATOM 741 C C . LYS A 1 96 ? -12.729 -9.267 0.117 1.00 97.94 96 LYS A C 1
ATOM 743 O O . LYS A 1 96 ? -11.693 -9.886 0.352 1.00 97.94 96 LYS A O 1
ATOM 748 N N . LEU A 1 97 ? -12.863 -7.979 0.398 1.00 98.56 97 LEU A N 1
ATOM 749 C CA . LEU A 1 97 ? -11.777 -7.135 0.882 1.00 98.56 97 LEU A CA 1
ATOM 750 C C . LEU A 1 97 ? -11.915 -6.851 2.375 1.00 98.56 97 LEU A C 1
ATOM 752 O O . LEU A 1 97 ? -13.012 -6.634 2.884 1.00 98.56 97 LEU A O 1
ATOM 756 N N . VAL A 1 98 ? -10.779 -6.821 3.068 1.00 98.12 98 VAL A N 1
ATOM 757 C CA . VAL A 1 98 ? -10.688 -6.456 4.485 1.00 98.12 98 VAL A CA 1
ATOM 758 C C . VAL A 1 98 ? -9.677 -5.326 4.621 1.00 98.12 98 VAL A C 1
ATOM 760 O O . VAL A 1 98 ? -8.496 -5.520 4.348 1.00 98.12 98 VAL A O 1
ATOM 763 N N . GLY A 1 99 ? -10.132 -4.142 5.024 1.00 97.75 99 GLY A N 1
ATOM 764 C CA . GLY A 1 99 ? -9.257 -2.985 5.216 1.00 97.75 99 GLY A CA 1
ATOM 765 C C . GLY A 1 99 ? -8.521 -3.070 6.545 1.00 97.75 99 GLY A C 1
ATOM 766 O O . GLY A 1 99 ? -9.134 -3.392 7.562 1.00 97.75 99 GLY A O 1
ATOM 767 N N . TRP A 1 100 ? -7.219 -2.797 6.542 1.00 97.00 100 TRP A N 1
ATOM 768 C CA . TRP A 1 100 ? -6.430 -2.632 7.761 1.00 97.00 100 TRP A CA 1
ATOM 769 C C . TRP A 1 100 ? -5.929 -1.198 7.849 1.00 97.00 100 TRP A C 1
ATOM 771 O O . TRP A 1 100 ? -5.294 -0.689 6.922 1.00 97.00 100 TRP A O 1
ATOM 781 N N . ALA A 1 101 ? -6.224 -0.561 8.979 1.00 96.50 101 ALA A N 1
ATOM 782 C CA . ALA A 1 101 ? -5.801 0.800 9.241 1.00 96.50 101 ALA A CA 1
ATOM 783 C C . ALA A 1 101 ? -4.281 0.893 9.392 1.00 96.50 101 ALA A C 1
ATOM 785 O O . ALA A 1 101 ? -3.624 -0.003 9.932 1.00 96.50 101 ALA A O 1
ATOM 786 N N . SER A 1 102 ? -3.734 2.015 8.939 1.00 97.12 102 SER A N 1
ATOM 787 C CA . SER A 1 102 ? -2.356 2.408 9.185 1.00 97.12 102 SER A CA 1
ATOM 788 C C . SER A 1 102 ? -2.368 3.672 10.027 1.00 97.12 102 SER A C 1
ATOM 790 O O . SER A 1 102 ? -3.111 4.605 9.737 1.00 97.12 102 SER A O 1
ATOM 792 N N . VAL A 1 103 ? -1.559 3.690 11.080 1.00 97.31 103 VAL A N 1
ATOM 793 C CA . VAL A 1 103 ? -1.446 4.826 11.991 1.00 97.31 103 VAL A CA 1
ATOM 794 C C . VAL A 1 103 ? 0.029 5.116 12.184 1.00 97.31 103 VAL A C 1
ATOM 796 O O . VAL A 1 103 ? 0.780 4.245 12.624 1.00 97.31 103 VAL A O 1
ATOM 799 N N . ASP A 1 104 ? 0.444 6.340 11.873 1.00 97.44 104 ASP A N 1
ATOM 800 C CA . ASP A 1 104 ? 1.794 6.808 12.171 1.00 97.44 104 ASP A CA 1
ATOM 801 C C . ASP A 1 104 ? 1.883 7.218 13.658 1.00 97.44 104 ASP A C 1
ATOM 803 O O . ASP A 1 104 ? 1.321 8.249 14.045 1.00 97.44 104 ASP A O 1
ATOM 807 N N . PRO A 1 105 ? 2.608 6.465 14.512 1.00 96.69 105 PRO A N 1
ATOM 808 C CA . PRO A 1 105 ? 2.684 6.737 15.949 1.00 96.69 105 PRO A CA 1
ATOM 809 C C . PRO A 1 105 ? 3.437 8.034 16.281 1.00 96.69 105 PRO A C 1
ATOM 811 O O . PRO A 1 105 ? 3.458 8.458 17.435 1.00 96.69 105 PRO A O 1
ATOM 814 N N . THR A 1 106 ? 4.083 8.667 15.297 1.00 96.62 106 THR A N 1
ATOM 815 C CA . THR A 1 106 ? 4.759 9.957 15.475 1.00 96.62 106 THR A CA 1
ATOM 816 C C . THR A 1 106 ? 3.817 11.149 15.310 1.00 96.62 106 THR A C 1
ATOM 818 O O . THR A 1 106 ? 4.178 12.262 15.698 1.00 96.62 106 THR A O 1
ATOM 821 N N . GLN A 1 107 ? 2.608 10.946 14.769 1.00 96.50 107 GLN A N 1
ATOM 822 C CA . GLN A 1 107 ? 1.643 12.030 14.612 1.00 96.50 107 GLN A CA 1
ATOM 823 C C . GLN A 1 107 ? 0.918 12.337 15.933 1.00 96.50 107 GLN A C 1
ATOM 825 O O . GLN A 1 107 ? 0.617 11.433 16.723 1.00 96.50 107 GLN A O 1
ATOM 830 N N . PRO A 1 108 ? 0.587 13.614 16.194 1.00 97.12 108 PRO A N 1
ATOM 831 C CA . PRO A 1 108 ? -0.363 13.963 17.242 1.00 97.12 108 PRO A CA 1
ATOM 832 C C . PRO A 1 108 ? -1.711 13.279 16.987 1.00 97.12 108 PRO A C 1
ATOM 834 O O . PRO A 1 108 ? -2.179 13.258 15.853 1.00 97.12 108 PRO A O 1
ATOM 837 N N . GLY A 1 109 ? -2.346 12.751 18.033 1.00 96.75 109 GLY A N 1
ATOM 838 C CA . GLY A 1 109 ? -3.665 12.124 17.907 1.00 96.75 109 GLY A CA 1
ATOM 839 C C . GLY A 1 109 ? -3.661 10.670 17.412 1.00 96.75 109 GLY A C 1
ATOM 840 O O . GLY A 1 109 ? -4.715 10.133 17.095 1.00 96.75 109 GLY A O 1
ATOM 841 N N . HIS A 1 110 ? -2.498 10.017 17.304 1.00 96.69 110 HIS A N 1
ATOM 842 C CA . HIS A 1 110 ? -2.394 8.657 16.755 1.00 96.69 110 HIS A CA 1
ATOM 843 C C . HIS A 1 110 ? -3.218 7.610 17.530 1.00 96.69 110 HIS A C 1
ATOM 845 O O . HIS A 1 110 ? -3.714 6.656 16.939 1.00 96.69 110 HIS A O 1
ATOM 851 N N . VAL A 1 111 ? -3.393 7.767 18.846 1.00 97.44 111 VAL A N 1
ATOM 852 C CA . VAL A 1 111 ? -4.236 6.851 19.635 1.00 97.44 111 VAL A CA 1
ATOM 853 C C . VAL A 1 111 ? -5.714 7.057 19.301 1.00 97.44 111 VAL A C 1
ATOM 855 O O . VAL A 1 111 ? -6.461 6.091 19.174 1.00 97.44 111 VAL A O 1
ATOM 858 N N . GLU A 1 112 ? -6.144 8.306 19.148 1.00 97.94 112 GLU A N 1
ATOM 859 C CA . GLU A 1 112 ? -7.496 8.671 18.737 1.00 97.94 112 GLU A CA 1
ATOM 860 C C . GLU A 1 112 ? -7.799 8.165 17.325 1.00 97.94 112 GLU A C 1
ATOM 862 O O . GLU A 1 112 ? -8.861 7.586 17.115 1.00 97.94 112 GLU A O 1
ATOM 867 N N . GLU A 1 113 ? -6.848 8.300 16.399 1.00 96.38 113 GLU A N 1
ATOM 868 C CA . GLU A 1 113 ? -6.938 7.749 15.043 1.00 96.38 113 GLU A CA 1
ATOM 869 C C . GLU A 1 113 ? -7.069 6.221 15.066 1.00 96.38 113 GLU A C 1
ATOM 871 O O . GLU A 1 113 ? -7.947 5.656 14.414 1.00 96.38 113 GLU A O 1
ATOM 876 N N . LEU A 1 114 ? -6.253 5.532 15.873 1.00 96.06 114 LEU A N 1
ATOM 877 C CA . LEU A 1 114 ? -6.371 4.084 16.035 1.00 96.06 114 LEU A CA 1
ATOM 878 C C . LEU A 1 114 ? -7.760 3.691 16.553 1.00 96.06 114 LEU A C 1
ATOM 880 O O . LEU A 1 114 ? -8.357 2.762 16.024 1.00 96.06 114 LEU A O 1
ATOM 884 N N . ASN A 1 115 ? -8.286 4.404 17.553 1.00 96.75 115 ASN A N 1
ATOM 885 C CA . ASN A 1 115 ? -9.625 4.150 18.089 1.00 96.75 115 ASN A CA 1
ATOM 886 C C . ASN A 1 115 ? -10.739 4.466 17.081 1.00 96.75 115 ASN A C 1
ATOM 888 O O . ASN A 1 115 ? -11.772 3.806 17.107 1.00 96.75 115 ASN A O 1
ATOM 892 N N . HIS A 1 116 ? -10.552 5.462 16.211 1.00 95.44 116 HIS A N 1
ATOM 893 C CA . HIS A 1 116 ? -11.493 5.784 15.139 1.00 95.44 116 HIS A CA 1
ATOM 894 C C . HIS A 1 116 ? -11.622 4.644 14.116 1.00 95.44 116 HIS A C 1
ATOM 896 O O . HIS A 1 116 ? -12.700 4.439 13.563 1.00 95.44 116 HIS A O 1
ATOM 902 N N . CYS A 1 117 ? -10.538 3.899 13.893 1.00 94.19 117 CYS A N 1
ATOM 903 C CA . CYS A 1 117 ? -10.462 2.843 12.889 1.00 94.19 117 CYS A CA 1
ATOM 904 C C . CYS A 1 117 ? -11.018 1.472 13.325 1.00 94.19 117 CYS A C 1
ATOM 906 O O . CYS A 1 117 ? -11.032 0.553 12.502 1.00 94.19 117 CYS A O 1
ATOM 908 N N . VAL A 1 118 ? -11.393 1.301 14.599 1.00 86.31 118 VAL A N 1
ATOM 909 C CA . VAL A 1 118 ? -11.857 0.022 15.186 1.00 86.31 118 VAL A CA 1
ATOM 910 C C . VAL A 1 118 ? -13.371 -0.149 15.078 1.00 86.31 118 VAL A C 1
ATOM 912 O O . VAL A 1 118 ? -14.103 0.859 15.175 1.00 86.31 118 VAL A O 1
#

Sequence (118 aa):
MIVDVHSHVMWYPDHVAEDFAAEALASKLVKLEQSGGKAHVASLDLHSYDSTPEQHWDACKDIADRTIVFGLQAKATGVWVPNEVIATYVAQHSDKLVGWASVDPTQPGHVEELNHCV

Foldseek 3Di:
DFEAEDDEADAPPPFAPPVLFVVQLVVLVVCCVVVVNPDDDPDNVGGPRHHHLVNVCVVPVPPGQAYEYEAEDDVVSRGHDDQVSQVVSCVVVVSHYDYDYYFDPPDPCRVVVVVVND

Secondary structure (DSSP, 8-state):
--EEEEEE-B-TTTTB-HHHHHHHHHHHHHHHHHTTT-S--S-SSS-S--B-HHHHHHHHTTT-SEEEEE--EEGGGTEE--HHHHHHHHHHTTTTEEEE----TTSTTHHHHHHHT-

pLDDT: mean 96.07, std 2.72, range [86.0, 98.56]